Protein AF-A0A195DST5-F1 (afdb_monomer_lite)

Organism: NCBI:txid471704

pLDDT: mean 75.2, std 7.31, range [51.97, 89.62]

Structure (mmCIF, N/CA/C/O backbone):
data_AF-A0A195DST5-F1
#
_entry.id   AF-A0A195DST5-F1
#
loop_
_atom_site.group_PDB
_atom_site.id
_atom_site.type_symbol
_atom_site.label_atom_id
_atom_site.label_alt_id
_atom_site.label_comp_id
_atom_site.label_asym_id
_atom_site.label_entity_id
_atom_site.label_seq_id
_atom_site.pdbx_PDB_ins_code
_atom_site.Cartn_x
_atom_site.Cartn_y
_atom_site.Cartn_z
_atom_site.occupancy
_atom_site.B_iso_or_equiv
_atom_site.auth_seq_id
_atom_site.auth_comp_id
_atom_site.auth_asym_id
_atom_site.auth_atom_id
_atom_site.pdbx_PDB_model_num
ATOM 1 N N . THR A 1 1 ? -18.053 -7.112 21.300 1.00 56.00 1 THR A N 1
ATOM 2 C CA . THR A 1 1 ? -18.375 -5.807 20.687 1.00 56.00 1 THR A CA 1
ATOM 3 C C . THR A 1 1 ? -17.307 -5.465 19.669 1.00 56.00 1 THR A C 1
ATOM 5 O O . THR A 1 1 ? -16.129 -5.706 19.911 1.00 56.00 1 THR A O 1
ATOM 8 N N . MET A 1 2 ? -17.708 -5.032 18.477 1.00 61.81 2 MET A N 1
ATOM 9 C CA . MET A 1 2 ? -16.775 -4.658 17.414 1.00 61.81 2 MET A CA 1
ATOM 10 C C . MET A 1 2 ? -16.324 -3.215 17.658 1.00 61.81 2 MET A C 1
ATOM 12 O O . MET A 1 2 ? -17.171 -2.337 17.782 1.00 61.81 2 MET A O 1
ATOM 16 N N . THR A 1 3 ? -15.019 -2.988 17.803 1.00 72.25 3 THR A N 1
ATOM 17 C CA . THR A 1 3 ? -14.435 -1.651 17.992 1.00 72.25 3 THR A CA 1
ATOM 18 C C . THR A 1 3 ? -14.003 -1.069 16.646 1.00 72.25 3 THR A C 1
ATOM 20 O O . THR A 1 3 ? -13.655 -1.823 15.732 1.00 72.25 3 THR A O 1
ATOM 23 N N . LEU A 1 4 ? -14.003 0.262 16.522 1.00 71.75 4 LEU A N 1
ATOM 24 C CA . LEU A 1 4 ? -13.571 0.993 15.322 1.00 71.75 4 LEU A CA 1
ATOM 25 C C . LEU A 1 4 ? -12.199 0.520 14.806 1.00 71.75 4 LEU A C 1
ATOM 27 O O . LEU A 1 4 ? -12.027 0.235 13.621 1.00 71.75 4 LEU A O 1
ATOM 31 N N . GLU A 1 5 ? -11.243 0.336 15.716 1.00 72.50 5 GLU A N 1
ATOM 32 C CA . GLU A 1 5 ? -9.895 -0.156 15.412 1.00 72.50 5 GLU A CA 1
ATOM 33 C C . GLU A 1 5 ? -9.918 -1.560 14.780 1.00 72.50 5 GLU A C 1
ATOM 35 O O . GLU A 1 5 ? -9.238 -1.828 13.789 1.00 72.50 5 GLU A O 1
ATOM 40 N N . ARG A 1 6 ? -10.793 -2.447 15.271 1.00 73.50 6 ARG A N 1
ATOM 41 C CA . ARG A 1 6 ? -10.972 -3.801 14.727 1.00 73.50 6 ARG A CA 1
ATOM 42 C C . ARG A 1 6 ? -11.695 -3.807 13.376 1.00 73.50 6 ARG A C 1
ATOM 44 O O . ARG A 1 6 ? -11.506 -4.738 12.592 1.00 73.50 6 ARG A O 1
ATOM 51 N N . ALA A 1 7 ? -12.515 -2.795 13.093 1.00 77.12 7 ALA A N 1
ATOM 52 C CA . ALA A 1 7 ? -13.166 -2.625 11.795 1.00 77.12 7 ALA A CA 1
ATOM 53 C C . ALA A 1 7 ? -12.181 -2.158 10.713 1.00 77.12 7 ALA A C 1
ATOM 55 O O . ALA A 1 7 ? -12.247 -2.638 9.581 1.00 77.12 7 ALA A O 1
ATOM 56 N N . LEU A 1 8 ? -11.240 -1.285 11.085 1.00 76.50 8 LEU A N 1
ATOM 57 C CA . LEU A 1 8 ? -10.200 -0.750 10.203 1.00 76.50 8 LEU A CA 1
ATOM 58 C C . LEU A 1 8 ? -8.968 -1.651 10.087 1.00 76.50 8 LEU A C 1
ATOM 60 O O . LEU A 1 8 ? -8.215 -1.514 9.127 1.00 76.50 8 LEU A O 1
ATOM 64 N N . ALA A 1 9 ? -8.780 -2.606 11.001 1.00 79.19 9 ALA A N 1
ATOM 65 C CA . ALA A 1 9 ? -7.660 -3.547 11.001 1.00 79.19 9 ALA A CA 1
ATOM 66 C C . ALA A 1 9 ? -7.281 -4.125 9.618 1.00 79.19 9 ALA A C 1
ATOM 68 O O . ALA A 1 9 ? -6.101 -4.050 9.276 1.00 79.19 9 ALA A O 1
ATOM 69 N N . PRO A 1 10 ? -8.200 -4.659 8.781 1.00 78.50 10 PRO A N 1
ATOM 70 C CA . PRO A 1 10 ? -7.822 -5.173 7.460 1.00 78.50 10 PRO A CA 1
ATOM 71 C C . PRO A 1 10 ? -7.253 -4.088 6.530 1.00 78.50 10 PRO A C 1
ATOM 73 O O . PRO A 1 10 ? -6.274 -4.339 5.829 1.00 78.50 10 PRO A O 1
ATOM 76 N N . LEU A 1 11 ? -7.812 -2.874 6.568 1.00 79.19 11 LEU A N 1
ATOM 77 C CA . LEU A 1 11 ? -7.342 -1.736 5.773 1.00 79.19 11 LEU A CA 1
ATOM 78 C C . LEU A 1 11 ? -5.979 -1.229 6.274 1.00 79.19 11 LEU A C 1
ATOM 80 O O . LEU A 1 11 ? -5.075 -0.961 5.488 1.00 79.19 11 LEU A O 1
ATOM 84 N N . MET A 1 12 ? -5.803 -1.169 7.593 1.00 77.19 12 MET A N 1
ATOM 85 C CA . MET A 1 12 ? -4.541 -0.777 8.223 1.00 77.19 12 MET A CA 1
ATOM 86 C C . MET A 1 12 ? -3.439 -1.812 7.973 1.00 77.19 12 MET A C 1
ATOM 88 O O . MET A 1 12 ? -2.297 -1.442 7.725 1.00 77.19 12 MET A O 1
ATOM 92 N N . THR A 1 13 ? -3.779 -3.105 7.957 1.00 78.19 13 THR A N 1
ATOM 93 C CA . THR A 1 13 ? -2.830 -4.195 7.676 1.00 78.19 13 THR A CA 1
ATOM 94 C C . THR A 1 13 ? -2.299 -4.111 6.249 1.00 78.19 13 THR A C 1
ATOM 96 O O . THR A 1 13 ? -1.089 -4.202 6.036 1.00 78.19 13 THR A O 1
ATOM 99 N N . ILE A 1 14 ? -3.179 -3.892 5.263 1.00 78.06 14 ILE A N 1
ATOM 100 C CA . ILE A 1 14 ? -2.737 -3.770 3.870 1.00 78.06 14 ILE A CA 1
ATOM 101 C C . ILE A 1 14 ? -1.978 -2.463 3.630 1.00 78.06 14 ILE A C 1
ATOM 103 O O . ILE A 1 14 ? -0.953 -2.460 2.950 1.00 78.06 14 ILE A O 1
ATOM 107 N N . GLY A 1 15 ? -2.405 -1.373 4.277 1.00 75.00 15 GLY A N 1
ATOM 108 C CA . GLY A 1 15 ? -1.656 -0.122 4.301 1.00 75.00 15 GLY A CA 1
ATOM 109 C C . GLY A 1 15 ? -0.247 -0.324 4.858 1.00 75.00 15 GLY A C 1
ATOM 110 O O . GLY A 1 15 ? 0.715 0.164 4.272 1.00 75.00 15 GLY A O 1
ATOM 111 N N . ALA A 1 16 ? -0.090 -1.098 5.935 1.00 75.94 16 ALA A N 1
ATOM 112 C CA . ALA A 1 16 ? 1.207 -1.333 6.562 1.00 75.94 16 ALA A CA 1
ATOM 113 C C . ALA A 1 16 ? 2.133 -2.156 5.664 1.00 75.94 16 ALA A C 1
ATOM 115 O O . ALA A 1 16 ? 3.299 -1.807 5.481 1.00 75.94 16 ALA A O 1
ATOM 116 N N . PHE A 1 17 ? 1.594 -3.181 5.002 1.00 74.12 17 PHE A N 1
ATOM 117 C CA . PHE A 1 17 ? 2.330 -3.967 4.011 1.00 74.12 17 PHE A CA 1
ATOM 118 C C . PHE A 1 17 ? 2.863 -3.111 2.843 1.00 74.12 17 PHE A C 1
ATOM 120 O O . PHE A 1 17 ? 3.984 -3.316 2.354 1.00 74.12 17 PHE A O 1
ATOM 127 N N . CYS A 1 18 ? 2.078 -2.116 2.425 1.00 73.50 18 CYS A N 1
ATOM 128 C CA . CYS A 1 18 ? 2.425 -1.159 1.377 1.00 73.50 18 CYS A CA 1
ATOM 129 C C . CYS A 1 18 ? 3.255 0.045 1.866 1.00 73.50 18 CYS A C 1
ATOM 131 O O . CYS A 1 18 ? 3.537 0.931 1.063 1.00 73.50 18 CYS A O 1
ATOM 133 N N . ASN A 1 19 ? 3.688 0.078 3.135 1.00 72.12 19 ASN A N 1
ATOM 134 C CA . ASN A 1 19 ? 4.369 1.218 3.777 1.00 72.12 19 ASN A CA 1
ATOM 135 C C . ASN A 1 19 ? 3.536 2.519 3.822 1.00 72.12 19 ASN A C 1
ATOM 137 O O . ASN A 1 19 ? 4.079 3.616 3.938 1.00 72.12 19 ASN A O 1
ATOM 141 N N . LEU A 1 20 ? 2.213 2.405 3.715 1.00 67.62 20 LEU A N 1
ATOM 142 C CA . LEU A 1 20 ? 1.246 3.498 3.860 1.00 67.62 20 LEU A CA 1
ATOM 143 C C . LEU A 1 20 ? 0.722 3.633 5.296 1.00 67.62 20 LEU A C 1
ATOM 145 O O . LEU A 1 20 ? 0.195 4.679 5.660 1.00 67.62 20 LEU A O 1
ATOM 149 N N . ALA A 1 21 ? 0.860 2.581 6.102 1.00 60.78 21 ALA A N 1
ATOM 150 C CA . ALA A 1 21 ? 0.498 2.557 7.513 1.00 60.78 21 ALA A CA 1
ATOM 151 C C . ALA A 1 21 ? 1.623 1.926 8.345 1.00 60.78 21 ALA A C 1
ATOM 153 O O . ALA A 1 21 ? 2.598 1.392 7.817 1.00 60.78 21 ALA A O 1
ATOM 154 N N . MET A 1 22 ? 1.514 2.025 9.664 1.00 68.00 22 MET A N 1
ATOM 155 C CA . MET A 1 22 ? 2.567 1.594 10.575 1.00 68.00 22 MET A CA 1
ATOM 156 C C . MET A 1 22 ? 2.338 0.166 11.070 1.00 68.00 22 MET A C 1
ATOM 158 O O . MET A 1 22 ? 1.207 -0.218 11.361 1.00 68.00 22 MET A O 1
ATOM 162 N N . PHE A 1 23 ? 3.411 -0.614 11.212 1.00 62.34 23 PHE A N 1
ATOM 163 C CA . PHE A 1 23 ? 3.334 -1.925 11.846 1.00 62.34 23 PHE A CA 1
ATOM 164 C C . PHE A 1 23 ? 3.077 -1.769 13.347 1.00 62.34 23 PHE A C 1
ATOM 166 O O . PHE A 1 23 ? 3.851 -1.139 14.077 1.00 62.34 23 PHE A O 1
ATOM 173 N N . GLU A 1 24 ? 1.999 -2.393 13.809 1.00 59.03 24 GLU A N 1
ATOM 174 C CA . GLU A 1 24 ? 1.690 -2.550 15.225 1.00 59.03 24 GLU A CA 1
ATOM 175 C C . GLU A 1 24 ? 1.940 -4.003 15.624 1.00 59.03 24 GLU A C 1
ATOM 177 O O . GLU A 1 24 ? 1.122 -4.890 15.386 1.00 59.03 24 GLU A O 1
ATOM 182 N N . TYR A 1 25 ? 3.115 -4.257 16.197 1.00 52.59 25 TYR A N 1
ATOM 183 C CA . TYR A 1 25 ? 3.442 -5.554 16.779 1.00 52.59 25 TYR A CA 1
ATOM 184 C C . TYR A 1 25 ? 4.203 -5.344 18.097 1.00 52.59 25 TYR A C 1
ATOM 186 O O . TYR A 1 25 ? 5.366 -4.915 18.055 1.00 52.59 25 TYR A O 1
ATOM 194 N N . PRO A 1 26 ? 3.600 -5.629 19.272 1.00 54.53 26 PRO A N 1
ATOM 195 C CA . PRO A 1 26 ? 2.220 -6.088 19.528 1.00 54.53 26 PRO A CA 1
ATOM 196 C C . PRO A 1 26 ? 1.138 -5.004 19.314 1.00 54.53 26 PRO A C 1
ATOM 198 O O . PRO A 1 26 ? 1.442 -3.811 19.270 1.00 54.53 26 PRO A O 1
ATOM 201 N N . VAL A 1 27 ? -0.130 -5.429 19.191 1.00 58.53 27 VAL A N 1
ATOM 202 C CA . VAL A 1 27 ? -1.313 -4.558 19.006 1.00 58.53 27 VAL A CA 1
ATOM 203 C C . VAL A 1 27 ? -1.347 -3.474 20.089 1.00 58.53 27 VAL A C 1
ATOM 205 O O . VAL A 1 27 ? -1.274 -3.786 21.277 1.00 58.53 27 VAL A O 1
ATOM 208 N N . GLY A 1 28 ? -1.417 -2.203 19.682 1.00 61.94 28 GLY A N 1
ATOM 209 C CA . GLY A 1 28 ? -1.399 -1.053 20.594 1.00 61.94 28 GLY A CA 1
ATOM 210 C C . GLY A 1 28 ? -0.021 -0.422 20.840 1.00 61.94 28 GLY A C 1
ATOM 211 O O . GLY A 1 28 ? 0.032 0.698 21.350 1.00 61.94 28 GLY A O 1
ATOM 212 N N . GLN A 1 29 ? 1.086 -1.056 20.425 1.00 64.00 29 GLN A N 1
ATOM 213 C CA . GLN A 1 29 ? 2.425 -0.450 20.442 1.00 64.00 29 GLN A CA 1
ATOM 214 C C . GLN A 1 29 ? 2.909 -0.118 19.020 1.00 64.00 29 GLN A C 1
ATOM 216 O O . GLN A 1 29 ? 3.474 -0.971 18.328 1.00 64.00 29 GLN A O 1
ATOM 221 N N . PRO A 1 30 ? 2.717 1.134 18.568 1.00 65.38 30 PRO A N 1
ATOM 222 C CA . PRO A 1 30 ? 3.131 1.562 17.240 1.00 65.38 30 PRO A CA 1
ATOM 223 C C . PRO A 1 30 ? 4.675 1.642 17.183 1.00 65.38 30 PRO A C 1
ATOM 225 O O . PRO A 1 30 ? 5.281 2.512 17.806 1.00 65.38 30 PRO A O 1
ATOM 228 N N . ARG A 1 31 ? 5.343 0.753 16.423 1.00 71.75 31 ARG A N 1
ATOM 229 C CA . ARG A 1 31 ? 6.815 0.770 16.248 1.00 71.75 31 ARG A CA 1
ATOM 230 C C . ARG A 1 31 ? 7.236 1.607 15.037 1.00 71.75 31 ARG A C 1
ATOM 232 O O . ARG A 1 31 ? 7.523 1.078 13.959 1.00 71.75 31 ARG A O 1
ATOM 239 N N . THR A 1 32 ? 7.264 2.931 15.215 1.00 66.75 32 THR A N 1
ATOM 240 C CA . THR A 1 32 ? 7.478 3.898 14.116 1.00 66.75 32 THR A CA 1
ATOM 241 C C . THR A 1 32 ? 8.829 3.713 13.459 1.00 66.75 32 THR A C 1
ATOM 243 O O . THR A 1 32 ? 8.931 3.693 12.236 1.00 66.75 32 THR A O 1
ATOM 246 N N . TYR A 1 33 ? 9.855 3.497 14.277 1.00 69.88 33 TYR A N 1
ATOM 247 C CA . TYR A 1 33 ? 11.218 3.332 13.799 1.00 69.88 33 TYR A CA 1
ATOM 248 C C . TYR A 1 33 ? 11.381 2.087 12.916 1.00 69.88 33 TYR A C 1
ATOM 250 O O . TYR A 1 33 ? 11.933 2.182 11.826 1.00 69.88 33 TYR A O 1
ATOM 258 N N . ILE A 1 34 ? 10.831 0.939 13.332 1.00 73.25 34 ILE A N 1
ATOM 259 C CA . ILE A 1 34 ? 10.939 -0.317 12.569 1.00 73.25 34 ILE A CA 1
ATOM 260 C C . ILE A 1 34 ? 10.165 -0.228 11.252 1.00 73.25 34 ILE A C 1
ATOM 262 O O . ILE A 1 34 ? 10.670 -0.652 10.218 1.00 73.25 34 ILE A O 1
ATOM 266 N N . SER A 1 35 ? 8.969 0.365 11.273 1.00 74.88 35 SER A N 1
ATOM 267 C CA . SER A 1 35 ? 8.161 0.549 10.059 1.00 74.88 35 SER A CA 1
ATOM 268 C C . SER A 1 35 ? 8.848 1.482 9.062 1.00 74.88 35 SER A C 1
ATOM 270 O O . SER A 1 35 ? 8.872 1.201 7.867 1.00 74.88 35 SER A O 1
ATOM 272 N N . CYS A 1 36 ? 9.461 2.561 9.560 1.00 73.56 36 CYS A N 1
ATOM 273 C CA . CYS A 1 36 ? 10.239 3.493 8.750 1.00 73.56 36 CYS A CA 1
ATOM 274 C C . CYS A 1 36 ? 11.469 2.813 8.143 1.00 73.56 36 CYS A C 1
ATOM 276 O O . CYS A 1 36 ? 11.686 2.891 6.938 1.00 73.56 36 CYS A O 1
ATOM 278 N N . LEU A 1 37 ? 12.238 2.087 8.957 1.00 77.56 37 LEU A N 1
ATOM 279 C CA . LEU A 1 37 ? 13.441 1.394 8.507 1.00 77.56 37 LEU A CA 1
ATOM 280 C C . LEU A 1 37 ? 13.114 0.297 7.486 1.00 77.56 37 LEU A C 1
ATOM 282 O O . LEU A 1 37 ? 13.812 0.172 6.485 1.00 77.56 37 LEU A O 1
ATOM 286 N N . TYR A 1 38 ? 12.018 -0.440 7.682 1.00 81.94 38 TYR A N 1
ATOM 287 C CA . TYR A 1 38 ? 11.514 -1.409 6.708 1.00 81.94 38 TYR A CA 1
ATOM 288 C C . TYR A 1 38 ? 11.091 -0.740 5.395 1.00 81.94 38 TYR A C 1
ATOM 290 O O . TYR A 1 38 ? 11.493 -1.191 4.321 1.00 81.94 38 TYR A O 1
ATOM 298 N N . GLY A 1 39 ? 10.325 0.353 5.469 1.00 77.81 39 GLY A N 1
ATOM 299 C CA . GLY A 1 39 ? 9.916 1.118 4.297 1.00 77.81 39 GLY A CA 1
ATOM 300 C C . GLY A 1 39 ? 11.118 1.639 3.516 1.00 77.81 39 GLY A C 1
ATOM 301 O O . GLY A 1 39 ? 11.234 1.369 2.322 1.00 77.81 39 GLY A O 1
ATOM 302 N N . LEU A 1 40 ? 12.052 2.300 4.199 1.00 77.88 40 LEU A N 1
ATOM 303 C CA . LEU A 1 40 ? 13.289 2.803 3.607 1.00 77.88 40 LEU A CA 1
ATOM 304 C C . LEU A 1 40 ? 14.121 1.681 2.989 1.00 77.88 40 LEU A C 1
ATOM 306 O O . LEU A 1 40 ? 14.552 1.824 1.849 1.00 77.88 40 LEU A O 1
ATOM 310 N N . ALA A 1 41 ? 14.313 0.558 3.682 1.00 84.44 41 ALA A N 1
ATOM 311 C CA . ALA A 1 41 ? 15.090 -0.565 3.163 1.00 84.44 41 ALA A CA 1
ATOM 312 C C . ALA A 1 41 ? 14.442 -1.175 1.911 1.00 84.44 41 ALA A C 1
ATOM 314 O O . ALA A 1 41 ? 15.111 -1.346 0.892 1.00 84.44 41 ALA A O 1
ATOM 315 N N . LYS A 1 42 ? 13.130 -1.440 1.947 1.00 84.69 42 LYS A N 1
ATOM 316 C CA . LYS A 1 42 ? 12.375 -2.001 0.817 1.00 84.69 42 LYS A CA 1
ATOM 317 C C . LYS A 1 42 ? 12.409 -1.078 -0.401 1.00 84.69 42 LYS A C 1
ATOM 319 O O . LYS A 1 42 ? 12.667 -1.540 -1.510 1.00 84.69 42 LYS A O 1
ATOM 324 N N . TRP A 1 43 ? 12.174 0.218 -0.207 1.00 83.12 43 TRP A N 1
ATOM 325 C CA . TRP A 1 43 ? 12.176 1.195 -1.296 1.00 83.12 43 TRP A CA 1
ATOM 326 C C . TRP A 1 43 ? 13.574 1.496 -1.829 1.00 83.12 43 TRP A C 1
ATOM 328 O O . TRP A 1 43 ? 13.727 1.650 -3.038 1.00 83.12 43 TRP A O 1
ATOM 338 N N . SER A 1 44 ? 14.594 1.511 -0.969 1.00 82.56 44 SER A N 1
ATOM 339 C CA . SER A 1 44 ? 15.991 1.645 -1.397 1.00 82.56 44 SER A CA 1
ATOM 340 C C . SER A 1 44 ? 16.419 0.446 -2.236 1.00 82.56 44 SER A C 1
ATOM 342 O O . SER A 1 44 ? 16.998 0.625 -3.302 1.00 82.56 44 SER A O 1
ATOM 344 N N . PHE A 1 45 ? 16.064 -0.771 -1.809 1.00 85.56 45 PHE A N 1
ATOM 345 C CA . PHE A 1 45 ? 16.332 -1.991 -2.567 1.00 85.56 45 PHE A CA 1
ATOM 346 C C . PHE A 1 45 ? 15.621 -1.969 -3.926 1.00 85.56 45 PHE A C 1
ATOM 348 O O . PHE A 1 45 ? 16.250 -2.177 -4.960 1.00 85.56 45 PHE A O 1
ATOM 355 N N . LEU A 1 46 ? 14.326 -1.639 -3.947 1.00 82.75 46 LEU A N 1
ATOM 356 C CA . LEU A 1 46 ? 13.554 -1.547 -5.187 1.00 82.75 46 LEU A CA 1
ATOM 357 C C . LEU A 1 46 ? 14.123 -0.486 -6.143 1.00 82.75 46 LEU A C 1
ATOM 359 O O . LEU A 1 46 ? 14.258 -0.730 -7.341 1.00 82.75 46 LEU A O 1
ATOM 363 N N . THR A 1 47 ? 14.506 0.673 -5.607 1.00 82.06 47 THR A N 1
ATOM 364 C CA . THR A 1 47 ? 15.095 1.760 -6.394 1.00 82.06 47 THR A CA 1
ATOM 365 C C . THR A 1 47 ? 16.436 1.361 -6.976 1.00 82.06 47 THR A C 1
ATOM 367 O O . THR A 1 47 ? 16.662 1.574 -8.161 1.00 82.06 47 THR A O 1
ATOM 370 N N . TYR A 1 48 ? 17.302 0.747 -6.177 1.00 81.88 48 TYR A N 1
ATOM 371 C CA . TYR A 1 48 ? 18.634 0.360 -6.615 1.00 81.88 48 TYR A CA 1
ATOM 372 C C . TYR A 1 48 ? 18.607 -0.754 -7.669 1.00 81.88 48 TYR A C 1
ATOM 374 O O . TYR A 1 48 ? 19.244 -0.625 -8.709 1.00 81.88 48 TYR A O 1
ATOM 382 N N . PHE A 1 49 ? 17.846 -1.827 -7.433 1.00 81.94 49 PHE A N 1
ATOM 383 C CA . PHE A 1 49 ? 17.849 -2.990 -8.326 1.00 81.94 49 PHE A CA 1
ATOM 384 C C . PHE A 1 49 ? 17.014 -2.799 -9.595 1.00 81.94 49 PHE A C 1
ATOM 386 O O . PHE A 1 49 ? 17.374 -3.351 -10.631 1.00 81.94 49 PHE A O 1
ATOM 393 N N . PHE A 1 50 ? 15.913 -2.042 -9.534 1.00 77.94 50 PHE A N 1
ATOM 394 C CA . PHE A 1 50 ? 14.970 -1.944 -10.654 1.00 77.94 50 PHE A CA 1
ATOM 395 C C . PHE A 1 50 ? 14.906 -0.547 -11.266 1.00 77.94 50 PHE A C 1
ATOM 397 O O . PHE A 1 50 ? 15.080 -0.403 -12.477 1.00 77.94 50 PHE A O 1
ATOM 404 N N . TYR A 1 51 ? 14.679 0.495 -10.462 1.00 79.31 51 TYR A N 1
ATOM 405 C CA . TYR A 1 51 ? 14.462 1.830 -11.028 1.00 79.31 51 TYR A CA 1
ATOM 406 C C . TYR A 1 51 ? 15.742 2.505 -11.503 1.00 79.31 51 TYR A C 1
ATOM 408 O O . TYR A 1 51 ? 15.699 3.215 -12.499 1.00 79.31 51 TYR A O 1
ATOM 416 N N . TYR A 1 52 ? 16.885 2.251 -10.867 1.00 81.44 52 TYR A N 1
ATOM 417 C CA . TYR A 1 52 ? 18.155 2.872 -11.240 1.00 81.44 52 TYR A CA 1
ATOM 418 C C . TYR A 1 52 ? 18.534 2.585 -12.699 1.00 81.44 52 TYR A C 1
ATOM 420 O O . TYR A 1 52 ? 18.861 3.507 -13.444 1.00 81.44 52 TYR A O 1
ATOM 428 N N . GLY A 1 53 ? 18.413 1.326 -13.137 1.00 81.19 53 GLY A N 1
ATOM 429 C CA . GLY A 1 53 ? 18.658 0.954 -14.533 1.00 81.19 53 GLY A CA 1
ATOM 430 C C . GLY A 1 53 ? 17.677 1.622 -15.502 1.00 81.19 53 GLY A C 1
ATOM 431 O O . GLY A 1 53 ? 18.078 2.083 -16.570 1.00 81.19 53 GLY A O 1
ATOM 432 N N . SER A 1 54 ? 16.406 1.742 -15.106 1.00 75.31 54 SER A N 1
ATOM 433 C CA . SER A 1 54 ? 15.394 2.467 -15.882 1.00 75.31 54 SER A CA 1
ATOM 434 C C . SER A 1 54 ? 15.741 3.953 -16.006 1.00 75.31 54 SER A C 1
ATOM 436 O O . SER A 1 54 ? 15.766 4.479 -17.114 1.00 75.31 54 SER A O 1
ATOM 438 N N . TYR A 1 55 ? 16.101 4.613 -14.901 1.00 77.56 55 TYR A N 1
ATOM 439 C CA . TYR A 1 55 ? 16.489 6.025 -14.877 1.00 77.56 55 TYR A CA 1
ATOM 440 C C . TYR A 1 55 ? 17.718 6.311 -15.727 1.00 77.56 55 TYR A C 1
ATOM 442 O O . TYR A 1 55 ? 17.746 7.312 -16.438 1.00 77.56 55 TYR A O 1
ATOM 450 N N . MET A 1 56 ? 18.724 5.438 -15.677 1.00 79.62 56 MET A N 1
ATOM 451 C CA . MET A 1 56 ? 19.945 5.602 -16.461 1.00 79.62 56 MET A CA 1
ATOM 452 C C . MET A 1 56 ? 19.643 5.530 -17.963 1.00 79.62 56 MET A C 1
ATOM 454 O O . MET A 1 56 ? 20.075 6.390 -18.725 1.00 79.62 56 MET A O 1
ATOM 458 N N . ASN A 1 57 ? 18.791 4.589 -18.370 1.00 78.31 57 ASN A N 1
ATOM 459 C CA . ASN A 1 57 ? 18.333 4.462 -19.751 1.00 78.31 57 ASN A CA 1
ATOM 460 C C . ASN A 1 57 ? 17.441 5.647 -20.195 1.00 78.31 57 ASN A C 1
ATOM 462 O O . ASN A 1 57 ? 17.556 6.138 -21.319 1.00 78.31 57 ASN A O 1
ATOM 466 N N . SER A 1 58 ? 16.565 6.145 -19.314 1.00 77.81 58 SER A N 1
ATOM 467 C CA . SER A 1 58 ? 15.771 7.366 -19.539 1.00 77.81 58 SER A CA 1
ATOM 468 C C . SER A 1 58 ? 16.663 8.598 -19.730 1.00 77.81 58 SER A C 1
ATOM 470 O O . SER A 1 58 ? 16.441 9.398 -20.644 1.00 77.81 58 SER A O 1
ATOM 472 N N . TYR A 1 59 ? 17.700 8.729 -18.897 1.00 77.56 59 TYR A N 1
ATOM 473 C CA . TYR A 1 59 ? 18.674 9.817 -18.944 1.00 77.56 59 TYR A CA 1
ATOM 474 C C . TYR A 1 59 ? 19.484 9.802 -20.244 1.00 77.56 59 TYR A C 1
ATOM 476 O O . TYR A 1 59 ? 19.584 10.834 -20.909 1.00 77.56 59 TYR A O 1
ATOM 484 N N . GLU A 1 60 ? 19.985 8.636 -20.662 1.00 80.56 60 GLU A N 1
ATOM 485 C CA . GLU A 1 60 ? 20.692 8.472 -21.940 1.00 80.56 60 GLU A CA 1
ATOM 486 C C . GLU A 1 60 ? 19.809 8.834 -23.141 1.00 80.56 60 GLU A C 1
ATOM 488 O O . GLU A 1 60 ? 20.258 9.509 -24.069 1.00 80.56 60 GLU A O 1
ATOM 493 N N . ARG A 1 61 ? 18.522 8.465 -23.098 1.00 81.62 61 ARG A N 1
ATOM 494 C CA . ARG A 1 61 ? 17.537 8.820 -24.131 1.00 81.62 61 ARG A CA 1
ATOM 495 C C . ARG A 1 61 ? 17.016 10.257 -24.038 1.00 81.62 61 ARG A C 1
ATOM 497 O O . ARG A 1 61 ? 16.260 10.670 -24.914 1.00 81.62 61 ARG A O 1
ATOM 504 N N . LYS A 1 62 ? 17.426 11.035 -23.025 1.00 80.75 62 LYS A N 1
ATOM 505 C CA . LYS A 1 62 ? 16.947 12.404 -22.735 1.00 80.75 62 LYS A CA 1
ATOM 506 C C . LYS A 1 62 ? 15.418 12.507 -22.636 1.00 80.75 62 LYS A C 1
ATOM 508 O O . LYS A 1 62 ? 14.836 13.548 -22.935 1.00 80.75 62 LYS A O 1
ATOM 513 N N . THR A 1 63 ? 14.763 11.432 -22.211 1.00 76.19 63 THR A N 1
ATOM 514 C CA . THR A 1 63 ? 13.305 11.346 -22.067 1.00 76.19 63 THR A CA 1
ATOM 515 C C . THR A 1 63 ? 12.953 11.119 -20.608 1.00 76.19 63 THR A C 1
ATOM 517 O O . THR A 1 63 ? 13.481 10.194 -19.999 1.00 76.19 63 THR A O 1
ATOM 520 N N . ILE A 1 64 ? 12.043 11.920 -20.056 1.00 74.06 64 ILE A N 1
ATOM 521 C CA . ILE A 1 64 ? 11.509 11.717 -18.704 1.00 74.06 64 ILE A CA 1
ATOM 522 C C . ILE A 1 64 ? 10.169 10.996 -18.832 1.00 74.06 64 ILE A C 1
ATOM 524 O O . ILE A 1 64 ? 9.249 11.522 -19.460 1.00 74.06 64 ILE A O 1
ATOM 528 N N . TYR A 1 65 ? 10.043 9.812 -18.232 1.00 74.75 65 TYR A N 1
ATOM 529 C CA . TYR A 1 65 ? 8.772 9.095 -18.205 1.00 74.75 65 TYR A CA 1
ATOM 530 C C . TYR A 1 65 ? 7.951 9.486 -16.975 1.00 74.75 65 TYR A C 1
ATOM 532 O O . TYR A 1 65 ? 8.477 9.768 -15.900 1.00 74.75 65 TYR A O 1
ATOM 540 N N . ILE A 1 66 ? 6.624 9.443 -17.112 1.00 73.06 66 ILE A N 1
ATOM 541 C CA . ILE A 1 66 ? 5.683 9.707 -16.011 1.00 73.06 66 ILE A CA 1
ATOM 542 C C . ILE A 1 66 ? 5.943 8.762 -14.822 1.00 73.06 66 ILE A C 1
ATOM 544 O O . ILE A 1 66 ? 5.862 9.180 -13.668 1.00 73.06 66 ILE A O 1
ATOM 548 N N . LEU A 1 67 ? 6.316 7.507 -15.095 1.00 68.62 67 LEU A N 1
ATOM 549 C CA . LEU A 1 67 ? 6.666 6.513 -14.074 1.00 68.62 67 LEU A CA 1
ATOM 550 C C . LEU A 1 67 ? 7.878 6.929 -13.228 1.00 68.62 67 LEU A C 1
ATOM 552 O O . LEU A 1 67 ? 7.911 6.628 -12.032 1.00 68.62 67 LEU A O 1
ATOM 556 N N . ASP A 1 68 ? 8.826 7.665 -13.814 1.00 71.50 68 ASP A N 1
ATOM 557 C CA . ASP A 1 68 ? 10.013 8.132 -13.101 1.00 71.50 68 ASP A CA 1
ATOM 558 C C . ASP A 1 68 ? 9.639 9.215 -12.077 1.00 71.50 68 ASP A C 1
ATOM 560 O O . ASP A 1 68 ? 10.047 9.170 -10.915 1.00 71.50 68 ASP A O 1
ATOM 564 N N . ILE A 1 69 ? 8.761 10.138 -12.480 1.00 77.06 69 ILE A N 1
ATOM 565 C CA . ILE A 1 69 ? 8.218 11.186 -11.606 1.00 77.06 69 ILE A CA 1
ATOM 566 C C . ILE A 1 69 ? 7.386 10.567 -10.473 1.00 77.06 69 ILE A C 1
ATOM 568 O O . ILE A 1 69 ? 7.554 10.939 -9.313 1.00 77.06 69 ILE A O 1
ATOM 572 N N . ILE A 1 70 ? 6.517 9.596 -10.780 1.00 75.75 70 ILE A N 1
ATOM 573 C CA . ILE A 1 70 ? 5.683 8.914 -9.773 1.00 75.75 70 ILE A CA 1
ATOM 574 C C . ILE A 1 70 ? 6.553 8.185 -8.744 1.00 75.75 70 ILE A C 1
ATOM 576 O O . ILE A 1 70 ? 6.276 8.249 -7.546 1.00 75.75 70 ILE A O 1
ATOM 580 N N . SER A 1 71 ? 7.616 7.517 -9.187 1.00 74.19 71 SER A N 1
ATOM 581 C CA . SER A 1 71 ? 8.524 6.788 -8.299 1.00 74.19 71 SER A CA 1
ATOM 582 C C . SER A 1 71 ? 9.244 7.727 -7.324 1.00 74.19 71 SER A C 1
ATOM 584 O O . SER A 1 71 ? 9.307 7.440 -6.127 1.00 74.19 71 SER A O 1
ATOM 586 N N . LEU A 1 72 ? 9.703 8.893 -7.793 1.00 76.31 72 LEU A N 1
ATOM 587 C CA . LEU A 1 72 ? 10.285 9.934 -6.936 1.00 76.31 72 LEU A CA 1
ATOM 588 C C . LEU A 1 72 ? 9.263 10.529 -5.958 1.00 76.31 72 LEU A C 1
ATOM 590 O O . LEU A 1 72 ? 9.570 10.698 -4.776 1.00 76.31 72 LEU A O 1
ATOM 594 N N . LEU A 1 73 ? 8.036 10.797 -6.418 1.00 79.88 73 LEU A N 1
ATOM 595 C CA . LEU A 1 73 ? 6.950 11.268 -5.554 1.00 79.88 73 LEU A CA 1
ATOM 596 C C . LEU A 1 73 ? 6.667 10.275 -4.425 1.00 79.88 73 LEU A C 1
ATOM 598 O O . LEU A 1 73 ? 6.503 10.690 -3.281 1.00 79.88 73 LEU A O 1
ATOM 602 N N . ILE A 1 74 ? 6.660 8.971 -4.710 1.00 75.06 74 ILE A N 1
ATOM 603 C CA . ILE A 1 74 ? 6.455 7.943 -3.687 1.00 75.06 74 ILE A CA 1
ATOM 604 C C . ILE A 1 74 ? 7.569 7.952 -2.636 1.00 75.06 74 ILE A C 1
ATOM 606 O O . ILE A 1 74 ? 7.262 7.878 -1.447 1.00 75.06 74 ILE A O 1
ATOM 610 N N . ILE A 1 75 ? 8.835 8.111 -3.034 1.00 74.56 75 ILE A N 1
ATOM 611 C CA . ILE A 1 75 ? 9.955 8.200 -2.081 1.00 74.56 75 ILE A CA 1
ATOM 612 C C . ILE A 1 75 ? 9.744 9.361 -1.094 1.00 74.56 75 ILE A C 1
ATOM 614 O O . ILE A 1 75 ? 9.968 9.203 0.1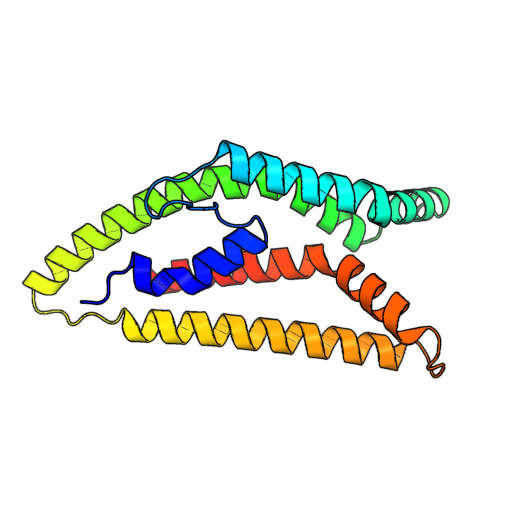06 1.00 74.56 75 ILE A O 1
ATOM 618 N N . ILE A 1 76 ? 9.245 10.500 -1.583 1.00 77.81 76 ILE A N 1
ATOM 619 C CA . ILE A 1 76 ? 8.926 11.683 -0.768 1.00 77.81 76 ILE A CA 1
ATOM 620 C C . ILE A 1 76 ? 7.651 11.472 0.068 1.00 77.81 76 ILE A C 1
ATOM 622 O O . ILE A 1 76 ? 7.543 11.983 1.181 1.00 77.81 76 ILE A O 1
ATOM 626 N N . LEU A 1 77 ? 6.682 10.704 -0.430 1.00 74.06 77 LEU A N 1
ATOM 627 C CA . LEU A 1 77 ? 5.417 10.443 0.258 1.00 74.06 77 LEU A CA 1
ATOM 628 C C . LEU A 1 77 ? 5.556 9.484 1.447 1.00 74.06 77 LEU A C 1
ATOM 630 O O . LEU A 1 77 ? 4.749 9.580 2.366 1.00 74.06 77 LEU A O 1
ATOM 634 N N . ILE A 1 78 ? 6.560 8.602 1.480 1.00 71.56 78 ILE A N 1
ATOM 635 C CA . ILE A 1 78 ? 6.800 7.672 2.604 1.00 71.56 78 ILE A CA 1
ATOM 636 C C . ILE A 1 78 ? 7.005 8.398 3.948 1.00 71.56 78 ILE A C 1
ATOM 638 O O . ILE A 1 78 ? 6.324 8.061 4.915 1.00 71.56 78 ILE A O 1
ATOM 642 N N . PRO A 1 79 ? 7.901 9.396 4.081 1.00 69.12 79 PRO A N 1
ATOM 643 C CA . PRO A 1 79 ? 8.025 10.124 5.343 1.00 69.12 79 PRO A CA 1
ATOM 644 C C . PRO A 1 79 ? 6.749 10.912 5.674 1.00 69.12 79 PRO A C 1
ATOM 646 O O . PRO A 1 79 ? 6.361 10.990 6.838 1.00 69.12 79 PRO A O 1
ATOM 649 N N . ILE A 1 80 ? 6.053 11.442 4.661 1.00 72.12 80 ILE A N 1
ATOM 650 C CA . ILE A 1 80 ? 4.797 12.187 4.843 1.00 72.12 80 ILE 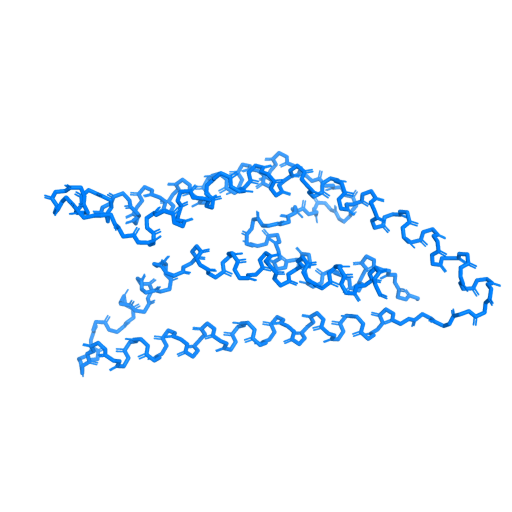A CA 1
ATOM 651 C C . ILE A 1 80 ? 3.684 11.270 5.370 1.00 72.12 80 ILE A C 1
ATOM 653 O O . ILE A 1 80 ? 2.958 11.660 6.286 1.00 72.12 80 ILE A O 1
ATOM 657 N N . SER A 1 81 ? 3.548 10.055 4.831 1.00 70.38 81 SER A N 1
ATOM 658 C CA . SER A 1 81 ? 2.540 9.084 5.267 1.00 70.38 81 SER A CA 1
ATOM 659 C C . SER A 1 81 ? 2.775 8.654 6.713 1.00 70.38 81 SER A C 1
ATOM 661 O O . SER A 1 81 ? 1.823 8.572 7.486 1.00 70.38 81 SER A O 1
ATOM 663 N N . ILE A 1 82 ? 4.037 8.482 7.119 1.00 66.62 82 ILE A N 1
ATOM 664 C CA . ILE A 1 82 ? 4.408 8.170 8.505 1.00 66.62 82 ILE A CA 1
ATOM 665 C C . ILE A 1 82 ? 4.028 9.319 9.449 1.00 66.62 82 ILE A C 1
ATOM 667 O O . ILE A 1 82 ? 3.453 9.070 10.511 1.00 66.62 82 ILE A O 1
ATOM 671 N N . CYS A 1 83 ? 4.298 10.573 9.070 1.00 68.62 83 CYS A N 1
ATOM 672 C CA . CYS A 1 83 ? 3.904 11.739 9.866 1.00 68.62 83 CYS A CA 1
ATOM 673 C C . CYS A 1 83 ? 2.379 11.824 10.029 1.00 68.62 83 CYS A C 1
ATOM 675 O O . CYS A 1 83 ? 1.882 11.936 11.151 1.00 68.62 83 CYS A O 1
ATOM 677 N N . ARG A 1 84 ? 1.635 11.681 8.925 1.00 70.38 84 ARG A N 1
ATOM 678 C CA . ARG A 1 84 ? 0.164 11.724 8.921 1.00 70.38 84 ARG A CA 1
ATOM 679 C C . ARG A 1 84 ? -0.476 10.553 9.656 1.00 70.38 84 ARG A C 1
ATOM 681 O O . ARG A 1 84 ? -1.563 10.694 10.204 1.00 70.38 84 ARG A O 1
ATOM 688 N N . PHE A 1 85 ? 0.185 9.400 9.722 1.00 68.19 85 PHE A N 1
ATOM 689 C CA . PHE A 1 85 ? -0.335 8.245 10.451 1.00 68.19 85 PHE A CA 1
ATOM 690 C C . PHE A 1 85 ? -0.514 8.533 11.947 1.00 68.19 85 PHE A C 1
ATOM 692 O O . PHE A 1 85 ? -1.482 8.082 12.562 1.00 68.19 85 PHE A O 1
ATOM 699 N N . LYS A 1 86 ? 0.393 9.318 12.542 1.00 69.56 86 LYS A N 1
ATOM 700 C CA . LYS A 1 86 ? 0.277 9.734 13.945 1.00 69.56 86 LYS A CA 1
ATOM 701 C C . LYS A 1 86 ? -0.971 10.592 14.167 1.00 69.56 86 LYS A C 1
ATOM 703 O O . LYS A 1 86 ? -1.678 10.387 15.150 1.00 69.56 86 LYS A O 1
ATOM 708 N N . GLU A 1 87 ? -1.252 11.506 13.243 1.00 71.50 87 GLU A N 1
ATOM 709 C CA . GLU A 1 87 ? -2.448 12.357 13.260 1.00 71.50 87 GLU A CA 1
ATOM 710 C C . GLU A 1 87 ? -3.722 11.529 13.068 1.00 71.50 87 GLU A C 1
ATOM 712 O O . GLU A 1 87 ? -4.664 11.657 13.850 1.00 71.50 87 GLU A O 1
ATOM 717 N N . LEU A 1 88 ? -3.719 10.605 12.099 1.00 72.12 88 LEU A N 1
ATOM 718 C CA . LEU A 1 88 ? -4.828 9.684 11.856 1.00 72.12 88 LEU A CA 1
ATOM 719 C C . LEU A 1 88 ? -5.160 8.863 13.106 1.00 72.12 88 LEU A C 1
ATOM 721 O O . LEU A 1 88 ? -6.328 8.699 13.443 1.00 72.12 88 LEU A O 1
ATOM 725 N N . LYS A 1 89 ? -4.149 8.373 13.831 1.00 71.81 89 LYS A N 1
ATOM 726 C CA . LYS A 1 89 ? -4.356 7.607 15.066 1.00 71.81 89 LYS A CA 1
ATOM 727 C C . LYS A 1 89 ? -5.004 8.445 16.170 1.00 71.81 89 LYS A C 1
ATOM 729 O O . LYS A 1 89 ? -5.885 7.946 16.869 1.00 71.81 89 LYS A O 1
ATOM 734 N N . THR A 1 90 ? -4.595 9.704 16.322 1.00 77.75 90 THR A N 1
ATOM 735 C CA . THR A 1 90 ? -5.238 10.636 17.260 1.00 77.75 90 THR A CA 1
ATOM 736 C C . THR A 1 90 ? -6.698 10.867 16.874 1.00 77.75 90 THR A C 1
ATOM 738 O O . THR A 1 90 ? -7.575 10.710 17.718 1.00 77.75 90 THR A O 1
ATOM 741 N N . CYS A 1 91 ? -6.967 11.112 15.589 1.00 75.38 91 CYS A N 1
ATOM 742 C CA . CYS A 1 91 ? -8.321 11.301 15.069 1.00 75.38 91 CYS A CA 1
ATOM 743 C C . CYS A 1 91 ? -9.211 10.065 15.294 1.00 75.38 91 CYS A C 1
ATOM 745 O O . CYS A 1 91 ? -10.327 10.189 15.789 1.00 75.38 91 CYS A O 1
ATOM 747 N N . LEU A 1 92 ? -8.707 8.855 15.027 1.00 75.06 92 LEU A N 1
ATOM 748 C CA . LEU A 1 92 ? -9.447 7.613 15.283 1.00 75.06 92 LEU A CA 1
ATOM 749 C C . LEU A 1 92 ? -9.771 7.419 16.770 1.00 75.06 92 LEU A C 1
ATOM 751 O O . LEU A 1 92 ? -10.832 6.892 17.102 1.00 75.06 92 LEU A O 1
ATOM 755 N N . ARG A 1 93 ? -8.880 7.844 17.674 1.00 78.94 93 ARG A N 1
ATOM 756 C CA . ARG A 1 93 ? -9.125 7.783 19.120 1.00 78.94 93 ARG A CA 1
ATOM 757 C C . ARG A 1 93 ? -10.217 8.761 19.547 1.00 78.94 93 ARG A C 1
ATOM 759 O O . ARG A 1 93 ? -11.074 8.384 20.339 1.00 78.94 93 ARG A O 1
ATOM 766 N N . GLU A 1 94 ? -10.193 9.986 19.032 1.00 81.12 94 GLU A N 1
ATOM 767 C CA . GLU A 1 94 ? -11.244 10.978 19.286 1.00 81.12 94 GLU A CA 1
ATOM 768 C C . GLU A 1 94 ? -12.593 10.505 18.744 1.00 81.12 94 GLU A C 1
ATOM 770 O O . GLU A 1 94 ? -13.589 10.522 19.464 1.00 81.12 94 GLU A O 1
ATOM 775 N N . LEU A 1 95 ? -12.608 9.974 17.522 1.00 76.44 95 LEU A N 1
ATOM 776 C CA . LEU A 1 95 ? -13.804 9.419 16.904 1.00 76.44 95 LEU A CA 1
ATOM 777 C C . LEU A 1 95 ? -14.379 8.243 17.706 1.00 76.44 95 LEU A C 1
ATOM 779 O O . LEU A 1 95 ? -15.591 8.148 17.859 1.00 76.44 95 LEU A O 1
ATOM 783 N N . ALA A 1 96 ? -13.532 7.372 18.262 1.00 78.56 96 ALA A N 1
ATOM 784 C CA . ALA A 1 96 ? -13.990 6.293 19.135 1.00 78.56 96 ALA A CA 1
ATOM 785 C C . ALA A 1 96 ? -14.669 6.825 20.411 1.00 78.56 96 ALA A C 1
ATOM 787 O O . ALA A 1 96 ? -15.657 6.252 20.861 1.00 78.56 96 ALA A O 1
ATOM 788 N N . ILE A 1 97 ? -14.174 7.927 20.987 1.00 81.56 97 ILE A N 1
ATOM 789 C CA . ILE A 1 97 ? -14.791 8.565 22.162 1.00 81.56 97 ILE A CA 1
ATOM 790 C C . ILE A 1 97 ? -16.149 9.166 21.789 1.00 81.56 97 ILE A C 1
ATOM 792 O O . ILE A 1 97 ? -17.127 8.947 22.502 1.00 81.56 97 ILE A O 1
ATOM 796 N N . VAL A 1 98 ? -16.222 9.880 20.661 1.00 80.50 98 VAL A N 1
ATOM 797 C CA . VAL A 1 98 ? -17.480 10.446 20.155 1.00 80.50 98 VAL A CA 1
ATOM 798 C C . VAL A 1 98 ? -18.493 9.335 19.870 1.00 80.50 98 VAL A C 1
ATOM 800 O O . VAL A 1 98 ? -19.645 9.448 20.281 1.00 80.50 98 VAL A O 1
ATOM 803 N N . ASP A 1 99 ? -18.077 8.221 19.269 1.00 73.25 99 ASP A N 1
ATOM 804 C CA . ASP A 1 99 ? -18.964 7.082 19.010 1.00 73.25 99 ASP A CA 1
ATOM 805 C C . ASP A 1 99 ? -19.545 6.478 20.295 1.00 73.25 99 ASP A C 1
ATOM 807 O O . ASP A 1 99 ? -20.741 6.205 20.360 1.00 73.25 99 ASP A O 1
ATOM 811 N N . HIS A 1 100 ? -18.744 6.353 21.359 1.00 79.31 100 HIS A N 1
ATOM 812 C CA . HIS A 1 100 ? -19.248 5.915 22.664 1.00 79.31 100 HIS A CA 1
ATOM 813 C C . HIS A 1 100 ? -20.309 6.865 23.240 1.00 79.31 100 HIS A C 1
ATOM 815 O O . HIS A 1 100 ? -21.260 6.407 23.875 1.00 79.31 100 HIS A O 1
ATOM 821 N N . THR A 1 101 ? -20.190 8.176 23.000 1.00 79.31 101 THR A N 1
ATOM 822 C CA . THR A 1 101 ? -21.240 9.136 23.381 1.00 79.31 101 THR A CA 1
ATOM 823 C C . THR A 1 101 ? -22.477 9.036 22.483 1.00 79.31 101 THR A C 1
ATOM 825 O O . THR A 1 101 ? -23.596 9.138 22.980 1.00 79.31 101 THR A O 1
ATOM 828 N N . LEU A 1 102 ? -22.304 8.759 21.186 1.00 75.38 102 LEU A N 1
ATOM 829 C CA . LEU A 1 102 ? -23.400 8.570 20.230 1.00 75.38 102 LEU A CA 1
ATOM 830 C C . LEU A 1 102 ? -24.199 7.284 20.502 1.00 75.38 102 LEU A C 1
ATOM 832 O O . LEU A 1 102 ? -25.419 7.263 20.345 1.00 75.38 102 LEU A O 1
ATOM 836 N N . GLU A 1 103 ? -23.528 6.220 20.941 1.00 79.50 103 GLU A N 1
ATOM 837 C CA . GLU A 1 103 ? -24.160 4.974 21.387 1.00 79.50 103 GLU A CA 1
ATOM 838 C C . GLU A 1 103 ? -25.012 5.211 22.641 1.00 79.50 103 GLU A C 1
ATOM 840 O O . GLU A 1 103 ? -26.139 4.724 22.722 1.00 79.50 103 GLU A O 1
ATOM 845 N N . ALA A 1 104 ? -24.525 6.026 23.585 1.00 78.38 104 ALA A N 1
ATOM 846 C CA . ALA A 1 104 ? -25.299 6.439 24.759 1.00 78.38 104 ALA A CA 1
ATOM 847 C C . ALA A 1 104 ? -26.521 7.310 24.396 1.00 78.38 104 ALA A C 1
ATOM 849 O O . ALA A 1 104 ? -27.505 7.322 25.132 1.00 78.38 104 ALA A O 1
ATOM 850 N N . LEU A 1 105 ? -26.480 7.992 23.245 1.00 76.00 105 LEU A N 1
ATOM 851 C CA . LEU A 1 105 ? -27.591 8.753 22.660 1.00 76.00 105 LEU A CA 1
ATOM 852 C C . LEU A 1 105 ? -28.548 7.890 21.810 1.00 76.00 105 LEU A C 1
ATOM 854 O O . LEU A 1 105 ? -29.526 8.412 21.278 1.00 76.00 105 LEU A O 1
ATOM 858 N N . GLY A 1 106 ? -28.310 6.575 21.704 1.00 72.19 106 GLY A N 1
ATOM 859 C CA . GLY A 1 106 ? -29.207 5.622 21.038 1.00 72.19 106 GLY A CA 1
ATOM 860 C C . GLY A 1 106 ? -28.910 5.354 19.558 1.00 72.19 106 GLY A C 1
ATOM 861 O O . GLY A 1 106 ? -29.714 4.711 18.883 1.00 72.19 106 GLY A O 1
ATOM 862 N N . THR A 1 107 ? -27.769 5.809 19.038 1.00 71.81 107 THR A N 1
ATOM 863 C CA . THR A 1 107 ? -27.383 5.600 17.631 1.00 71.81 107 THR A CA 1
ATOM 864 C C . THR A 1 107 ? -26.690 4.238 17.447 1.00 71.81 107 THR A C 1
ATOM 866 O O . THR A 1 107 ? -25.741 3.940 18.175 1.00 71.81 107 THR A O 1
ATOM 869 N N . PRO A 1 108 ? -27.126 3.376 16.506 1.00 67.19 108 PRO A N 1
ATOM 870 C CA . PRO A 1 108 ? -26.552 2.041 16.330 1.00 67.19 108 PRO A CA 1
ATOM 871 C C . PRO A 1 108 ? -25.193 2.060 15.608 1.00 67.19 108 PRO A C 1
ATOM 873 O O . PRO A 1 108 ? -24.983 2.799 14.651 1.00 67.19 108 PRO A O 1
ATOM 876 N N . LYS A 1 109 ? -24.274 1.179 16.027 1.00 66.38 109 LYS A N 1
ATOM 877 C CA . LYS A 1 109 ? -22.914 1.065 15.467 1.00 66.38 109 LYS A CA 1
ATOM 878 C C . LYS A 1 109 ? -22.889 0.441 14.067 1.00 66.38 109 LYS A C 1
ATOM 880 O O . LYS A 1 109 ? -23.144 -0.753 13.912 1.00 66.38 109 LYS A O 1
ATOM 885 N N . GLU A 1 110 ? -22.434 1.194 13.064 1.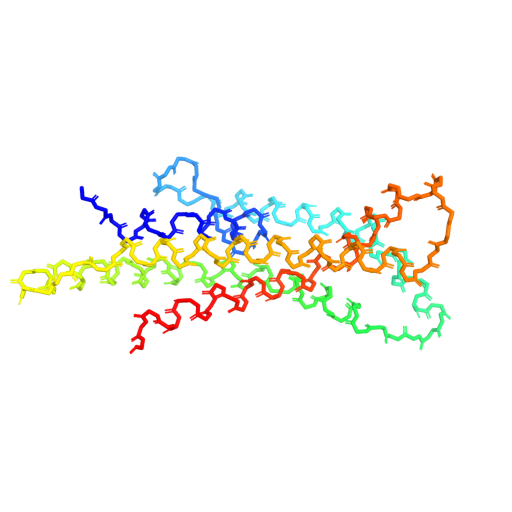00 71.19 110 GLU A N 1
ATOM 886 C CA . GLU A 1 110 ? -22.255 0.713 11.678 1.00 71.19 110 GLU A CA 1
ATOM 887 C C . GLU A 1 110 ? -20.862 0.106 11.376 1.00 71.19 110 GLU A C 1
ATOM 889 O O . GLU A 1 110 ? -20.525 -0.180 10.224 1.00 71.19 110 GLU A O 1
ATOM 894 N N . TYR A 1 111 ? -20.034 -0.180 12.387 1.00 71.69 111 TYR A N 1
ATOM 895 C CA . TYR A 1 111 ? -18.660 -0.685 12.196 1.00 71.69 111 TYR A CA 1
ATOM 896 C C . TYR A 1 111 ? -18.545 -1.978 11.379 1.00 71.69 111 TYR A C 1
ATOM 898 O O . TYR A 1 111 ? -17.549 -2.206 10.686 1.00 71.69 111 TYR A O 1
ATOM 906 N N . GLN A 1 112 ? -19.573 -2.824 11.420 1.00 71.62 112 GLN A N 1
ATOM 907 C CA . GLN A 1 112 ? -19.640 -4.037 10.608 1.00 71.62 112 GLN A CA 1
ATOM 908 C C . GLN A 1 112 ? -19.701 -3.706 9.107 1.00 71.62 112 GLN A C 1
ATOM 910 O O . GLN A 1 112 ? -19.038 -4.352 8.292 1.00 71.62 112 GLN A O 1
ATOM 915 N N . ARG A 1 113 ? -20.469 -2.671 8.746 1.00 77.62 113 ARG A N 1
ATOM 916 C CA . ARG A 1 113 ? -20.637 -2.196 7.370 1.00 77.62 113 ARG A CA 1
ATOM 917 C C . ARG A 1 113 ? -19.333 -1.613 6.841 1.00 77.62 113 ARG A C 1
ATOM 919 O O . ARG A 1 113 ? -18.944 -1.954 5.726 1.00 77.62 113 ARG A O 1
ATOM 926 N N . LEU A 1 114 ? -18.625 -0.838 7.666 1.00 77.00 114 LEU A N 1
ATOM 927 C CA . LEU A 1 114 ? -17.309 -0.286 7.338 1.00 77.00 114 LEU A CA 1
ATOM 928 C C . LEU A 1 114 ? -16.278 -1.385 7.065 1.00 77.00 114 LEU A C 1
ATOM 930 O O . LEU A 1 114 ? -15.602 -1.356 6.040 1.00 77.00 114 LEU A O 1
ATOM 934 N N . ARG A 1 115 ? -16.182 -2.392 7.943 1.00 79.19 115 ARG A N 1
ATOM 935 C CA . ARG A 1 115 ? -15.256 -3.517 7.738 1.00 79.19 115 ARG A CA 1
ATOM 936 C C . ARG A 1 115 ? -15.557 -4.264 6.440 1.00 79.19 115 ARG A C 1
ATOM 938 O O . ARG A 1 115 ? -14.635 -4.601 5.703 1.00 79.19 115 ARG A O 1
ATOM 945 N N . ASN A 1 116 ? -16.834 -4.508 6.145 1.00 81.88 116 ASN A N 1
ATOM 946 C CA . ASN A 1 116 ? -17.243 -5.171 4.908 1.00 81.88 116 ASN A CA 1
ATOM 947 C C . ASN A 1 116 ? -16.918 -4.321 3.669 1.00 81.88 116 ASN A C 1
ATOM 949 O O . ASN A 1 116 ? -16.487 -4.866 2.654 1.00 81.88 116 ASN A O 1
ATOM 953 N N . TRP A 1 117 ? -17.070 -2.999 3.761 1.00 82.31 117 TRP A N 1
ATOM 954 C CA . TRP A 1 117 ? -16.649 -2.059 2.721 1.00 82.31 117 TRP A CA 1
ATOM 955 C C . TRP A 1 117 ? -15.135 -2.075 2.501 1.00 82.31 117 TRP A C 1
ATOM 957 O O . TRP A 1 117 ? -14.691 -2.245 1.368 1.00 82.31 117 TRP A O 1
ATOM 967 N N . GLY A 1 118 ? -14.342 -2.000 3.572 1.00 80.06 118 GLY A N 1
ATOM 968 C CA . GLY A 1 118 ? -12.882 -2.079 3.493 1.00 80.06 118 GLY A CA 1
ATOM 969 C C . GLY A 1 118 ? -12.402 -3.388 2.861 1.00 80.06 118 GLY A C 1
ATOM 970 O O . GLY A 1 118 ? -11.552 -3.373 1.975 1.00 80.06 118 GLY A O 1
ATOM 971 N N . ILE A 1 119 ? -12.999 -4.524 3.236 1.00 83.00 119 ILE A N 1
ATOM 972 C CA . ILE A 1 119 ? -12.687 -5.827 2.625 1.00 83.00 119 ILE A CA 1
ATOM 973 C C . ILE A 1 119 ? -13.048 -5.842 1.130 1.00 83.00 119 ILE A C 1
ATOM 975 O O . ILE A 1 119 ? -12.262 -6.338 0.326 1.00 83.00 119 ILE A O 1
ATOM 979 N N . ARG A 1 120 ? -14.194 -5.273 0.729 1.00 87.00 120 ARG A N 1
ATOM 980 C CA . ARG A 1 120 ? -14.580 -5.170 -0.692 1.00 87.00 120 ARG A CA 1
ATOM 981 C C . ARG A 1 120 ? -13.592 -4.338 -1.505 1.00 87.00 120 ARG A C 1
ATOM 983 O O . ARG A 1 120 ? -13.239 -4.751 -2.606 1.00 87.00 120 ARG A O 1
ATOM 990 N N . ILE A 1 121 ? -13.121 -3.216 -0.959 1.00 82.75 121 ILE A N 1
ATOM 991 C CA . ILE A 1 121 ? -12.104 -2.373 -1.604 1.00 82.75 121 ILE A CA 1
ATOM 992 C C . ILE A 1 121 ? -10.805 -3.162 -1.798 1.00 82.75 121 ILE A C 1
ATOM 994 O O . ILE A 1 121 ? -10.242 -3.147 -2.890 1.00 82.75 121 ILE A O 1
ATOM 998 N N . ILE A 1 122 ? -10.363 -3.902 -0.776 1.00 83.50 122 ILE A N 1
ATOM 999 C CA . ILE A 1 122 ? -9.153 -4.734 -0.850 1.00 83.50 122 ILE A CA 1
ATOM 1000 C C . ILE A 1 122 ? -9.280 -5.799 -1.944 1.00 83.50 122 ILE A C 1
ATOM 1002 O O . ILE A 1 122 ? -8.378 -5.942 -2.766 1.00 83.50 122 ILE A O 1
ATOM 1006 N N . ILE A 1 123 ? -10.403 -6.521 -1.985 1.00 87.88 123 ILE A N 1
ATOM 1007 C CA . ILE A 1 123 ? -10.644 -7.554 -3.002 1.00 87.88 123 ILE A CA 1
ATOM 1008 C C . ILE A 1 123 ? -10.657 -6.933 -4.402 1.00 87.88 123 ILE A C 1
ATOM 1010 O O . ILE A 1 123 ? -9.985 -7.439 -5.297 1.00 87.88 123 ILE A O 1
ATOM 1014 N N . GLY A 1 124 ? -11.373 -5.820 -4.589 1.00 88.12 124 GLY A N 1
ATOM 1015 C CA . GLY A 1 124 ? -11.434 -5.121 -5.873 1.00 88.12 124 GLY A CA 1
ATOM 1016 C C . GLY A 1 124 ? -10.060 -4.648 -6.350 1.00 88.12 124 GLY A C 1
ATOM 1017 O O . GLY A 1 124 ? -9.722 -4.822 -7.517 1.00 88.12 124 GLY A O 1
ATOM 1018 N N . TRP A 1 125 ? -9.238 -4.126 -5.440 1.00 85.44 125 TRP A N 1
ATOM 1019 C CA . TRP A 1 125 ? -7.874 -3.697 -5.743 1.00 85.44 125 TRP A CA 1
ATOM 1020 C C . TRP A 1 125 ? -6.965 -4.867 -6.153 1.00 85.44 125 TRP A C 1
ATOM 1022 O O . TRP A 1 125 ? -6.237 -4.752 -7.137 1.00 85.44 125 TRP A O 1
ATOM 1032 N N . ILE A 1 126 ? -7.051 -6.017 -5.470 1.00 84.19 126 ILE A N 1
ATOM 1033 C CA . ILE A 1 126 ? -6.300 -7.229 -5.847 1.00 84.19 126 ILE A CA 1
ATOM 1034 C C . ILE A 1 126 ? -6.710 -7.699 -7.248 1.00 84.19 126 ILE A C 1
ATOM 1036 O O . ILE A 1 126 ? -5.849 -7.934 -8.094 1.00 84.19 126 ILE A O 1
ATOM 1040 N N . VAL A 1 127 ? -8.017 -7.793 -7.513 1.00 89.62 127 VAL A N 1
ATOM 1041 C CA . VAL A 1 127 ? -8.542 -8.208 -8.824 1.00 89.62 127 VAL A CA 1
ATOM 1042 C C . VAL A 1 127 ? -8.092 -7.249 -9.924 1.00 89.62 127 VAL A C 1
ATOM 1044 O O . VAL A 1 127 ? -7.664 -7.704 -10.982 1.00 89.62 127 VAL A O 1
ATOM 1047 N N . TYR A 1 128 ? -8.130 -5.938 -9.669 1.00 86.56 128 TYR A N 1
ATOM 1048 C CA . TYR A 1 128 ? -7.669 -4.920 -10.611 1.00 86.56 128 TYR A CA 1
ATOM 1049 C C . TYR A 1 128 ? -6.193 -5.102 -10.982 1.00 86.56 128 TYR A C 1
ATOM 1051 O O . TYR A 1 128 ? -5.857 -5.105 -12.165 1.00 86.56 128 TYR A O 1
ATOM 1059 N N . ILE A 1 129 ? -5.320 -5.314 -9.992 1.00 83.69 129 ILE A N 1
ATOM 1060 C CA . ILE A 1 129 ? -3.890 -5.541 -10.236 1.00 83.69 129 ILE A CA 1
ATOM 1061 C C . ILE A 1 129 ? -3.675 -6.815 -11.051 1.00 83.69 129 ILE A C 1
ATOM 1063 O O . ILE A 1 129 ? -2.940 -6.790 -12.037 1.00 83.69 129 ILE A O 1
ATOM 1067 N N . CYS A 1 130 ? -4.323 -7.918 -10.669 1.00 83.19 130 CYS A N 1
ATOM 1068 C CA . CYS A 1 130 ? -4.208 -9.180 -11.395 1.00 83.19 130 CYS A CA 1
ATOM 1069 C C . CYS A 1 130 ? -4.666 -9.031 -12.850 1.00 83.19 130 CYS A C 1
ATOM 1071 O O . CYS A 1 130 ? -3.951 -9.441 -13.760 1.00 83.19 130 CYS A O 1
ATOM 1073 N N . TYR A 1 131 ? -5.820 -8.401 -13.072 1.00 86.38 131 TYR A N 1
ATOM 1074 C CA . TYR A 1 131 ? -6.341 -8.136 -14.409 1.00 86.38 131 TYR A CA 1
ATOM 1075 C C . TYR A 1 131 ? -5.374 -7.286 -15.237 1.00 86.38 131 TYR A C 1
ATOM 1077 O O . TYR A 1 131 ? -5.059 -7.639 -16.370 1.00 86.38 131 TYR A O 1
ATOM 1085 N N . PHE A 1 132 ? -4.866 -6.194 -14.664 1.00 82.69 132 PHE A N 1
ATOM 1086 C CA . PHE A 1 132 ? -3.972 -5.278 -15.361 1.00 82.69 132 PHE A CA 1
ATOM 1087 C C . PHE A 1 132 ? -2.655 -5.947 -15.773 1.00 82.69 132 PHE A C 1
ATOM 1089 O O . PHE A 1 132 ? -2.187 -5.752 -16.895 1.00 82.69 132 PHE A O 1
ATOM 1096 N N . VAL A 1 133 ? -2.076 -6.765 -14.889 1.00 79.12 133 VAL A N 1
ATOM 1097 C CA . VAL A 1 133 ? -0.850 -7.525 -15.172 1.00 79.12 133 VAL A CA 1
ATOM 1098 C C . VAL A 1 133 ? -1.080 -8.538 -16.293 1.00 79.12 133 VAL A C 1
ATOM 1100 O O . VAL A 1 133 ? -0.267 -8.599 -17.210 1.00 79.12 133 VAL A O 1
ATOM 1103 N N . ILE A 1 134 ? -2.195 -9.277 -16.254 1.00 81.12 134 ILE A N 1
ATOM 1104 C CA . ILE A 1 134 ? -2.564 -10.250 -17.294 1.00 81.12 134 ILE A CA 1
ATOM 1105 C C . ILE A 1 134 ? -2.795 -9.545 -18.636 1.00 81.12 134 ILE A C 1
ATOM 1107 O O . ILE A 1 134 ? -2.261 -9.957 -19.658 1.00 81.12 134 ILE A O 1
ATOM 1111 N N . TYR A 1 135 ? -3.563 -8.456 -18.649 1.00 81.56 135 TYR A N 1
ATOM 1112 C CA . TYR A 1 135 ? -3.831 -7.700 -19.871 1.00 81.56 135 TYR A CA 1
ATOM 1113 C C . TYR A 1 135 ? -2.542 -7.146 -20.493 1.00 81.56 135 TYR A C 1
ATOM 1115 O O . TYR A 1 135 ? -2.319 -7.270 -21.697 1.00 81.56 135 TYR A O 1
ATOM 1123 N N . SER A 1 136 ? -1.670 -6.573 -19.661 1.00 74.50 136 SER A N 1
ATOM 1124 C CA . SER A 1 136 ? -0.396 -6.013 -20.115 1.00 74.50 136 SER A CA 1
ATOM 1125 C C . SER A 1 136 ? 0.540 -7.095 -20.651 1.00 74.50 136 SER A C 1
ATOM 1127 O O . SER A 1 136 ? 1.207 -6.861 -21.651 1.00 74.50 136 SER A O 1
ATOM 1129 N N . SER A 1 137 ? 0.578 -8.285 -20.041 1.00 73.88 137 SER A N 1
ATOM 1130 C CA . SER A 1 137 ? 1.410 -9.380 -20.549 1.00 73.88 137 SER A CA 1
ATOM 1131 C C . SER A 1 137 ? 0.898 -9.927 -21.885 1.00 73.88 137 SER A C 1
ATOM 1133 O O . SER A 1 137 ? 1.703 -10.122 -22.792 1.00 73.88 137 SER A O 1
ATOM 1135 N N . PHE A 1 138 ? -0.421 -10.088 -22.047 1.00 72.94 138 PHE A N 1
ATOM 1136 C CA . PHE A 1 138 ? -1.031 -10.514 -23.315 1.00 72.94 138 PHE A CA 1
ATOM 1137 C C . PHE A 1 138 ? -0.839 -9.502 -24.450 1.00 72.94 138 PHE A C 1
ATOM 1139 O O . PHE A 1 138 ? -0.655 -9.899 -25.595 1.00 72.94 138 PHE A O 1
ATOM 1146 N N . SER A 1 139 ? -0.874 -8.198 -24.160 1.00 68.06 139 SER A N 1
ATOM 1147 C CA . SER A 1 139 ? -0.728 -7.165 -25.194 1.00 68.06 139 SER A CA 1
ATOM 1148 C C . SER A 1 139 ? 0.694 -7.048 -25.750 1.00 68.06 139 SER A C 1
ATOM 1150 O O . SER A 1 139 ? 0.869 -6.426 -26.797 1.00 68.06 139 SER A O 1
ATOM 1152 N N . ILE A 1 140 ? 1.703 -7.558 -25.036 1.00 65.25 140 ILE A N 1
ATOM 1153 C CA . ILE A 1 140 ? 3.110 -7.338 -25.378 1.00 65.25 140 ILE A CA 1
ATOM 1154 C C . ILE A 1 140 ? 3.691 -8.546 -26.144 1.00 65.25 140 ILE A C 1
ATOM 1156 O O . ILE A 1 140 ? 4.467 -8.291 -27.060 1.00 65.25 140 ILE A O 1
ATOM 1160 N N . PHE A 1 141 ? 3.322 -9.818 -25.880 1.00 61.28 141 PHE A N 1
ATOM 1161 C CA . PHE A 1 141 ? 3.957 -10.968 -26.571 1.00 61.28 141 PHE A CA 1
ATOM 1162 C C . PHE A 1 141 ? 3.165 -12.296 -26.634 1.00 61.28 141 PHE A C 1
ATOM 1164 O O . PHE A 1 141 ? 2.387 -12.612 -25.738 1.00 61.28 141 PHE A O 1
ATOM 1171 N N . ASP A 1 142 ? 3.492 -13.103 -27.662 1.00 59.72 142 ASP A N 1
ATOM 1172 C CA . ASP A 1 142 ? 3.020 -14.481 -27.939 1.00 59.72 142 ASP A CA 1
ATOM 1173 C C . ASP A 1 142 ? 3.902 -15.605 -27.330 1.00 59.72 142 ASP A C 1
ATOM 1175 O O . ASP A 1 142 ? 3.518 -16.776 -27.351 1.00 59.72 142 ASP A O 1
ATOM 1179 N N . ASP A 1 143 ? 5.096 -15.299 -26.801 1.00 59.72 143 ASP A N 1
ATOM 1180 C CA . ASP A 1 143 ? 6.078 -16.325 -26.404 1.00 59.72 143 ASP A CA 1
ATOM 1181 C C . ASP A 1 143 ? 6.012 -16.678 -24.900 1.00 59.72 143 ASP A C 1
ATOM 1183 O O . ASP A 1 143 ? 6.234 -15.849 -24.013 1.00 59.72 143 ASP A O 1
ATOM 1187 N N . ILE A 1 144 ? 5.706 -17.947 -24.610 1.00 61.62 144 ILE A N 1
ATOM 1188 C CA . ILE A 1 144 ? 5.318 -18.473 -23.285 1.00 61.62 144 ILE A CA 1
ATOM 1189 C C . ILE A 1 144 ? 6.521 -18.599 -22.328 1.00 61.62 144 ILE A C 1
ATOM 1191 O O . ILE A 1 144 ? 6.364 -18.616 -21.106 1.00 61.62 144 ILE A O 1
ATOM 1195 N N . THR A 1 145 ? 7.744 -18.672 -22.854 1.00 61.50 145 THR A N 1
ATOM 1196 C CA . THR A 1 145 ? 8.941 -19.039 -22.072 1.00 61.50 145 THR A CA 1
ATOM 1197 C C . THR A 1 145 ? 9.502 -17.915 -21.189 1.00 61.50 145 THR A C 1
ATOM 1199 O O . THR A 1 145 ? 10.098 -18.198 -20.150 1.00 61.50 145 THR A O 1
ATOM 1202 N N . ILE A 1 146 ? 9.262 -16.644 -21.531 1.00 62.41 146 ILE A N 1
ATOM 1203 C CA . ILE A 1 146 ? 9.735 -15.457 -20.776 1.00 62.41 146 ILE A CA 1
ATOM 1204 C C . ILE A 1 146 ? 8.641 -14.926 -19.819 1.00 62.41 146 ILE A C 1
ATOM 1206 O O . ILE A 1 146 ? 8.837 -13.984 -19.052 1.00 62.41 146 ILE A O 1
ATOM 1210 N N . PHE A 1 147 ? 7.471 -15.567 -19.811 1.00 67.75 147 PHE A N 1
ATOM 1211 C CA . PHE A 1 147 ? 6.258 -15.081 -19.156 1.0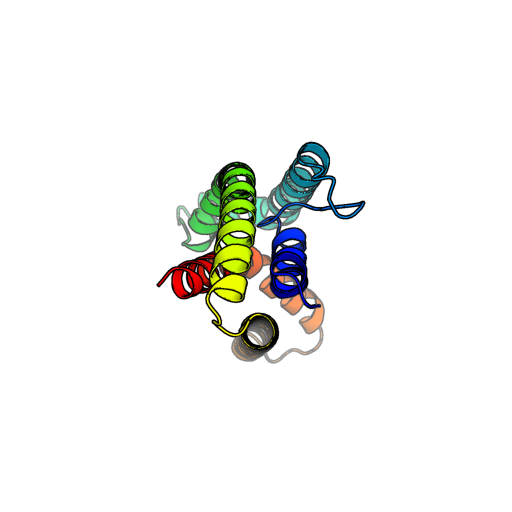0 67.75 147 PHE A CA 1
ATOM 1212 C C . PHE A 1 147 ? 6.404 -14.781 -17.645 1.00 67.75 147 PHE A C 1
ATOM 1214 O O . PHE A 1 147 ? 5.981 -13.702 -17.221 1.00 67.75 147 PHE A O 1
ATOM 1221 N N . PRO A 1 148 ? 7.042 -15.629 -16.806 1.00 70.38 148 PRO A N 1
ATOM 1222 C CA . PRO A 1 148 ? 7.096 -15.381 -15.362 1.00 70.38 148 PRO A CA 1
ATOM 1223 C C . PRO A 1 148 ? 7.999 -14.201 -14.973 1.00 70.38 148 PRO A C 1
ATOM 1225 O O . PRO A 1 148 ? 7.645 -13.413 -14.094 1.00 70.38 148 PRO A O 1
ATOM 1228 N N . SER A 1 149 ? 9.159 -14.057 -15.624 1.00 73.88 149 SER A N 1
ATOM 1229 C CA . SER A 1 149 ? 10.098 -12.961 -15.351 1.00 73.88 149 SER A CA 1
ATOM 1230 C C . SER A 1 149 ? 9.543 -11.618 -15.832 1.00 73.88 149 SER A C 1
ATOM 1232 O O . SER A 1 149 ? 9.667 -10.618 -15.126 1.00 73.88 149 SER A O 1
ATOM 1234 N N . MET A 1 150 ? 8.853 -11.608 -16.976 1.00 72.00 150 MET A N 1
ATOM 1235 C CA . MET A 1 150 ? 8.130 -10.443 -17.500 1.00 72.00 150 MET A CA 1
ATOM 1236 C C . MET A 1 150 ? 6.980 -10.008 -16.591 1.00 72.00 150 MET A C 1
ATOM 1238 O O . MET A 1 150 ? 6.861 -8.824 -16.286 1.00 72.00 150 MET A O 1
ATOM 1242 N N . ILE A 1 151 ? 6.153 -10.944 -16.114 1.00 78.69 151 ILE A N 1
ATOM 1243 C CA . ILE A 1 151 ? 5.065 -10.639 -15.173 1.00 78.69 151 ILE A CA 1
ATOM 1244 C C . ILE A 1 151 ? 5.610 -9.982 -13.911 1.00 78.69 151 ILE A C 1
ATOM 1246 O O . ILE A 1 151 ? 5.068 -8.978 -13.448 1.00 78.69 151 ILE A O 1
ATOM 1250 N N . PHE A 1 152 ? 6.693 -10.533 -13.365 1.00 79.06 152 PHE A N 1
ATOM 1251 C CA . PHE A 1 152 ? 7.333 -9.972 -12.186 1.00 79.06 152 PHE A CA 1
ATOM 1252 C C . PHE A 1 152 ? 7.876 -8.564 -12.459 1.00 79.06 152 PHE A C 1
ATOM 1254 O O . PHE A 1 152 ? 7.665 -7.657 -11.655 1.00 79.06 152 PHE A O 1
ATOM 1261 N N . TYR A 1 153 ? 8.500 -8.350 -13.619 1.00 78.94 153 TYR A N 1
ATOM 1262 C CA . TYR A 1 153 ? 8.985 -7.037 -14.035 1.00 78.94 153 TYR A CA 1
ATOM 1263 C C . TYR A 1 153 ? 7.852 -6.010 -14.186 1.00 78.94 153 TYR A C 1
ATOM 1265 O O . TYR A 1 153 ? 7.944 -4.918 -13.628 1.00 78.94 153 TYR A O 1
ATOM 1273 N N . LEU A 1 154 ? 6.755 -6.366 -14.867 1.00 78.75 154 LEU A N 1
ATOM 1274 C CA . LEU A 1 154 ? 5.572 -5.511 -15.013 1.00 78.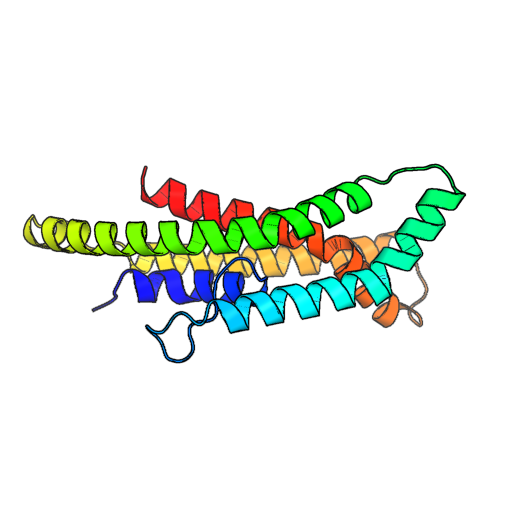75 154 LEU A CA 1
ATOM 1275 C C . LEU A 1 154 ? 4.964 -5.181 -13.647 1.00 78.75 154 LEU A C 1
ATOM 1277 O O . LEU A 1 154 ? 4.691 -4.019 -13.349 1.00 78.75 154 LEU A O 1
ATOM 1281 N N . PHE A 1 155 ? 4.808 -6.177 -12.775 1.00 82.12 155 PHE A N 1
ATOM 1282 C CA . PHE A 1 155 ? 4.297 -5.960 -11.425 1.00 82.12 155 PHE A CA 1
ATOM 1283 C C . PHE A 1 155 ? 5.147 -4.950 -10.643 1.00 82.12 155 PHE A C 1
ATOM 1285 O O . PHE A 1 155 ? 4.601 -4.049 -10.004 1.00 82.12 155 PHE A O 1
ATOM 1292 N N . LEU A 1 156 ? 6.477 -5.065 -10.721 1.00 81.94 156 LEU A N 1
ATOM 1293 C CA . LEU A 1 156 ? 7.392 -4.135 -10.065 1.00 81.94 156 LEU A CA 1
ATOM 1294 C C . LEU A 1 156 ? 7.360 -2.742 -10.694 1.00 81.94 156 LEU A C 1
ATOM 1296 O O . LEU A 1 156 ? 7.335 -1.764 -9.957 1.00 81.94 156 LEU A O 1
ATOM 1300 N N . MET A 1 157 ? 7.292 -2.636 -12.022 1.00 77.69 157 MET A N 1
ATOM 1301 C CA . MET A 1 157 ? 7.227 -1.352 -12.727 1.00 77.69 157 MET A CA 1
ATOM 1302 C C . MET A 1 157 ? 5.989 -0.532 -12.324 1.00 77.69 157 MET A C 1
ATOM 1304 O O . MET A 1 157 ? 6.082 0.679 -12.134 1.00 77.69 157 MET A O 1
ATOM 1308 N N . TYR A 1 158 ? 4.835 -1.183 -12.144 1.00 78.62 158 TYR A N 1
ATOM 1309 C CA . TYR A 1 158 ? 3.581 -0.520 -11.758 1.00 78.62 158 TYR A CA 1
ATOM 1310 C C . TYR A 1 158 ? 3.343 -0.454 -10.243 1.00 78.62 158 TYR A C 1
ATOM 1312 O O . TYR A 1 158 ? 2.368 0.151 -9.788 1.00 78.62 158 TYR A O 1
ATOM 1320 N N . TYR A 1 159 ? 4.238 -1.027 -9.437 1.00 81.75 159 TYR A N 1
ATOM 1321 C CA . TYR A 1 159 ? 4.146 -1.019 -7.978 1.00 81.75 159 TYR A CA 1
ATOM 1322 C C . TYR A 1 159 ? 3.957 0.390 -7.365 1.00 81.75 159 TYR A C 1
ATOM 1324 O O . TYR A 1 159 ? 3.088 0.533 -6.499 1.00 81.75 159 TYR A O 1
ATOM 1332 N N . PRO A 1 160 ? 4.658 1.459 -7.810 1.00 79.31 160 PRO A N 1
ATOM 1333 C CA . PRO A 1 160 ? 4.482 2.808 -7.266 1.00 79.31 160 PRO A CA 1
ATOM 1334 C C . PRO A 1 160 ? 3.083 3.364 -7.533 1.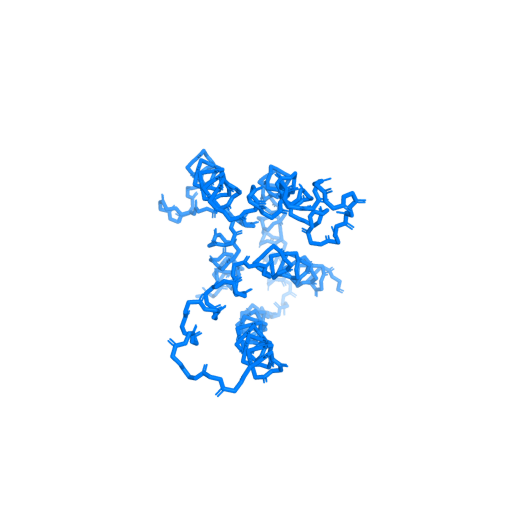00 79.31 160 PRO A C 1
ATOM 1336 O O . PRO A 1 160 ? 2.455 3.917 -6.631 1.00 79.31 160 PRO A O 1
ATOM 1339 N N . LEU A 1 161 ? 2.561 3.161 -8.747 1.00 81.00 161 LEU A N 1
ATOM 1340 C CA . LEU A 1 161 ? 1.220 3.599 -9.133 1.00 81.00 161 LEU A CA 1
ATOM 1341 C C . LEU A 1 161 ? 0.150 2.914 -8.273 1.00 81.00 161 LEU A C 1
ATOM 1343 O O . LEU A 1 161 ? -0.745 3.577 -7.752 1.00 81.00 161 LEU A O 1
ATOM 1347 N N . ASN A 1 162 ? 0.286 1.604 -8.056 1.00 81.75 162 ASN A N 1
ATOM 1348 C CA . ASN A 1 162 ? -0.634 0.832 -7.220 1.00 81.75 162 ASN A CA 1
ATOM 1349 C C . ASN A 1 162 ? -0.691 1.353 -5.775 1.00 81.75 162 ASN A C 1
ATOM 1351 O O . ASN A 1 162 ? -1.754 1.331 -5.154 1.00 81.75 162 ASN A O 1
ATOM 1355 N N . ILE A 1 163 ? 0.425 1.865 -5.253 1.00 81.00 163 ILE A N 1
ATOM 1356 C CA . ILE A 1 163 ? 0.516 2.444 -3.904 1.00 81.00 163 ILE A CA 1
ATOM 1357 C C . ILE A 1 163 ? -0.111 3.832 -3.834 1.00 81.00 163 ILE A C 1
ATOM 1359 O O . ILE A 1 163 ? -0.781 4.129 -2.847 1.00 81.00 163 ILE A O 1
ATOM 1363 N N . VAL A 1 164 ? 0.038 4.664 -4.872 1.00 80.88 164 VAL A N 1
ATOM 1364 C CA . VAL A 1 164 ? -0.698 5.938 -4.964 1.00 80.88 164 VAL A CA 1
ATOM 1365 C C . VAL A 1 164 ? -2.205 5.681 -4.981 1.00 80.88 164 VAL A C 1
ATOM 1367 O O . VAL A 1 164 ? -2.945 6.303 -4.225 1.00 80.88 164 VAL A O 1
ATOM 1370 N N . VAL A 1 165 ? -2.668 4.730 -5.796 1.00 81.94 165 VAL A N 1
ATOM 1371 C CA . VAL A 1 165 ? -4.094 4.374 -5.867 1.00 81.94 165 VAL A CA 1
ATOM 1372 C C . VAL A 1 165 ? -4.594 3.863 -4.516 1.00 81.94 165 VAL A C 1
ATOM 1374 O O . VAL A 1 165 ? -5.645 4.293 -4.045 1.00 81.94 165 VAL A O 1
ATOM 1377 N N . LEU A 1 166 ? -3.828 2.996 -3.848 1.00 81.94 166 LEU A N 1
ATOM 1378 C CA . LEU A 1 166 ? -4.194 2.480 -2.531 1.00 81.94 166 LEU A CA 1
ATOM 1379 C C . LEU A 1 166 ? -4.240 3.587 -1.465 1.00 81.94 166 LEU A C 1
ATOM 1381 O O . LEU A 1 166 ? -5.155 3.601 -0.645 1.00 81.94 166 LEU A O 1
ATOM 1385 N N . SER A 1 167 ? -3.302 4.539 -1.482 1.00 79.06 167 SER A N 1
ATOM 1386 C CA . SER A 1 167 ? -3.293 5.659 -0.532 1.00 79.06 167 SER A CA 1
ATOM 1387 C C . SER A 1 167 ? -4.473 6.609 -0.748 1.00 79.06 167 SER A C 1
ATOM 1389 O O . SER A 1 167 ? -5.084 7.062 0.223 1.00 79.06 167 SER A O 1
ATOM 1391 N N . ALA A 1 168 ? -4.857 6.844 -2.004 1.00 82.19 168 ALA A N 1
ATOM 1392 C CA . ALA A 1 168 ? -6.049 7.604 -2.356 1.00 82.19 168 ALA A CA 1
ATOM 1393 C C . ALA A 1 168 ? -7.329 6.883 -1.907 1.00 82.19 168 ALA A C 1
ATOM 1395 O O . ALA A 1 168 ? -8.197 7.511 -1.305 1.00 82.19 168 ALA A O 1
ATOM 1396 N N . LEU A 1 169 ? -7.423 5.564 -2.114 1.00 81.44 169 LEU A N 1
ATOM 1397 C CA . LEU A 1 169 ? -8.553 4.751 -1.654 1.00 81.44 169 LEU A CA 1
ATOM 1398 C C . LEU A 1 169 ? -8.688 4.779 -0.128 1.00 81.44 169 LEU A C 1
ATOM 1400 O O . LEU A 1 169 ? -9.776 5.047 0.377 1.00 81.44 169 LEU A O 1
ATOM 1404 N N . ILE A 1 170 ? -7.595 4.571 0.616 1.00 78.19 170 ILE A N 1
ATOM 1405 C CA . ILE A 1 170 ? -7.592 4.656 2.086 1.00 78.19 170 ILE A CA 1
ATOM 1406 C C . ILE A 1 170 ? -8.079 6.039 2.535 1.00 78.19 170 ILE A C 1
ATOM 1408 O O . ILE A 1 170 ? -8.976 6.132 3.372 1.00 78.19 170 ILE A O 1
ATOM 1412 N N . SER A 1 171 ? -7.548 7.103 1.928 1.00 77.62 171 SER A N 1
ATOM 1413 C CA . SER A 1 171 ? -7.933 8.482 2.246 1.00 77.62 171 SER A CA 1
ATOM 1414 C C . SER A 1 171 ? -9.415 8.745 1.960 1.00 77.62 171 SER A C 1
ATOM 1416 O O . SER A 1 171 ? -10.108 9.307 2.803 1.00 77.62 171 SER A O 1
ATOM 1418 N N . ALA A 1 172 ? -9.926 8.281 0.816 1.00 81.19 172 ALA A N 1
ATOM 1419 C CA . ALA A 1 172 ? -11.335 8.400 0.445 1.00 81.19 172 ALA A CA 1
ATOM 1420 C C . ALA A 1 172 ? -12.257 7.637 1.407 1.00 81.19 172 ALA A C 1
ATOM 1422 O O . ALA A 1 172 ? -13.326 8.131 1.753 1.00 81.19 172 ALA A O 1
ATOM 1423 N N . THR A 1 173 ? -11.829 6.463 1.883 1.00 76.94 173 THR A N 1
ATOM 1424 C CA . THR A 1 173 ? -12.612 5.661 2.838 1.00 76.94 173 THR A CA 1
ATOM 1425 C C . THR A 1 173 ? -12.712 6.349 4.202 1.00 76.94 173 THR A C 1
ATOM 1427 O O . THR A 1 173 ? -13.747 6.269 4.852 1.00 76.94 173 THR A O 1
ATOM 1430 N N . ILE A 1 174 ? -11.646 7.033 4.634 1.00 73.12 174 ILE A N 1
ATOM 1431 C CA . ILE A 1 174 ? -11.624 7.800 5.889 1.00 73.12 174 ILE A CA 1
ATOM 1432 C C . ILE A 1 174 ? -12.455 9.083 5.752 1.00 73.12 174 ILE A C 1
ATOM 1434 O O . ILE A 1 174 ? -13.249 9.390 6.633 1.00 73.12 174 ILE A O 1
ATOM 1438 N N . LEU A 1 175 ? -12.319 9.814 4.642 1.00 73.25 175 LEU A N 1
ATOM 1439 C CA . LEU A 1 175 ? -13.115 11.018 4.370 1.00 73.25 175 LEU A CA 1
ATOM 1440 C C . LEU A 1 175 ? -14.612 10.711 4.284 1.00 73.25 175 LEU A C 1
ATOM 1442 O O . LEU A 1 175 ? -15.404 11.410 4.902 1.00 73.25 175 LEU A O 1
ATOM 1446 N N . GLY A 1 176 ? -14.992 9.635 3.590 1.00 71.69 176 GLY A N 1
ATOM 1447 C CA . GLY A 1 176 ? -16.383 9.179 3.513 1.00 71.69 176 GLY A CA 1
ATOM 1448 C C . GLY A 1 176 ? -16.939 8.596 4.817 1.00 71.69 176 GLY A C 1
ATOM 1449 O O . GLY A 1 176 ? -18.090 8.184 4.840 1.00 71.69 176 GLY A O 1
ATOM 1450 N N . LEU A 1 177 ? -16.129 8.511 5.877 1.00 65.75 177 LEU A N 1
ATOM 1451 C CA . LEU A 1 177 ? -16.580 8.165 7.225 1.00 65.75 177 LEU A CA 1
ATOM 1452 C C . LEU A 1 177 ? -16.898 9.415 8.059 1.00 65.75 177 LEU A C 1
ATOM 1454 O O . LEU A 1 177 ? -17.717 9.347 8.969 1.00 65.75 177 LEU A O 1
ATOM 1458 N N . VAL A 1 178 ? -16.226 10.534 7.768 1.00 60.41 178 VAL A N 1
ATOM 1459 C CA . VAL A 1 178 ? -16.398 11.824 8.461 1.00 60.41 178 VAL A CA 1
ATOM 1460 C C . VAL A 1 178 ? -17.574 12.631 7.889 1.00 60.41 178 VAL A C 1
ATOM 1462 O O . VAL A 1 178 ? -18.103 13.499 8.581 1.00 60.41 178 VAL A O 1
ATOM 1465 N N . LEU A 1 179 ? -17.959 12.356 6.640 1.00 51.97 179 LEU A N 1
ATOM 1466 C CA . LEU A 1 179 ? -19.018 13.030 5.878 1.00 51.97 179 LEU A CA 1
ATOM 1467 C C . LEU A 1 179 ? -20.312 12.211 5.879 1.00 51.97 179 LEU A C 1
ATOM 1469 O O . LEU A 1 179 ? -21.384 12.834 6.035 1.00 51.97 179 LEU A O 1
#

Foldseek 3Di:
DQALCNLCVVLQVVCLVLLLHFDPVVPPDGPLPVSLVVVCVVLVVLCVPAVVVVVVVCVVVVHDDPLNVLSVVLVVCNVVSSVVNVVVVVVSVVVRVVVVVVVVVVDDDPSVVLSVVSVVVVVVLVVVLVVVLVVVLVVPDDDPPCRPVSSVSVSSSCSSVSSVVSSVVSVVSVVVVVD

Sequence (179 aa):
TMTLERALAPLMTIGAFCNLAMFEYPVGQPRTYISCLYGLAKWSFLTYFFYYGSYMNSYERKTIYILDIISLLIIILIPISICRFKELKTCLRELAIVDHTLEALGTPKEYQRLRNWGIRIIIGWIVYICYFVIYSSFSIFDDITIFPSMIFYLFLMYYPLNIVVLSALISATILGLVL

Secondary structure (DSSP, 8-state):
---HHHHHHHHHHHHHHTTSS--BSSTT-B-HHHHHHHHHHHHHHHIIIIIHHHHHHHHHTT---HHHHHHHHHHHHHHHHHHHHHHHHHHHHHHHHHHHHHHHTTPPP-HHHHHHHHHHHHHHHHHHHHHHHHHHHHHH-S-GGGHHHHHHHHHHHHHHHHHHHHHHHHHHHHHHHH-

Radius of gyration: 19.49 Å; chains: 1; bounding box: 50×32×53 Å